Protein AF-A0A7V0T8C1-F1 (afdb_monomer_lite)

Structure (mmCIF, N/CA/C/O backbone):
data_AF-A0A7V0T8C1-F1
#
_entry.id   AF-A0A7V0T8C1-F1
#
loop_
_atom_site.group_PDB
_atom_site.id
_atom_site.type_symbol
_atom_site.label_atom_id
_atom_site.label_alt_id
_atom_site.label_comp_id
_atom_site.label_asym_id
_atom_site.label_entity_id
_atom_site.label_seq_id
_atom_site.pdbx_PDB_ins_code
_atom_site.Cartn_x
_atom_site.Cartn_y
_atom_site.Cartn_z
_atom_site.occupancy
_atom_site.B_iso_or_equiv
_atom_site.auth_seq_id
_atom_site.auth_comp_id
_atom_site.auth_asym_id
_atom_site.auth_atom_id
_atom_site.pdbx_PDB_model_num
ATOM 1 N N . MET A 1 1 ? 41.794 19.414 12.591 1.00 53.12 1 MET A N 1
ATOM 2 C CA . MET A 1 1 ? 41.088 18.966 13.814 1.00 53.12 1 MET A CA 1
ATOM 3 C C . MET A 1 1 ? 39.570 19.142 13.692 1.00 53.12 1 MET A C 1
ATOM 5 O O . MET A 1 1 ? 38.877 18.153 13.862 1.00 53.12 1 MET A O 1
ATOM 9 N N . MET A 1 2 ? 39.050 20.309 13.277 1.00 56.50 2 MET A N 1
ATOM 10 C CA . MET A 1 2 ? 37.599 20.560 13.090 1.00 56.50 2 MET A CA 1
ATOM 11 C C . MET A 1 2 ? 36.858 19.595 12.138 1.00 56.50 2 MET A C 1
ATOM 13 O O . MET A 1 2 ? 35.768 19.145 12.465 1.00 56.50 2 MET A O 1
ATOM 17 N N . VAL A 1 3 ? 37.452 19.205 11.003 1.00 56.94 3 VAL A N 1
ATOM 18 C CA . VAL A 1 3 ? 36.793 18.302 10.027 1.00 56.94 3 VAL A CA 1
ATOM 19 C C . VAL A 1 3 ? 36.560 16.888 10.587 1.00 56.94 3 VAL A C 1
ATOM 21 O O . VAL A 1 3 ? 35.551 16.263 10.284 1.00 56.94 3 VAL A O 1
ATOM 24 N N . ARG A 1 4 ? 37.448 16.390 11.463 1.00 59.28 4 ARG A N 1
ATOM 25 C CA . ARG A 1 4 ? 37.288 15.063 12.088 1.00 59.28 4 ARG A CA 1
ATOM 26 C C . ARG A 1 4 ? 36.146 15.027 13.110 1.00 59.28 4 ARG A C 1
ATOM 28 O O . ARG A 1 4 ? 35.497 13.997 13.234 1.00 59.28 4 ARG A O 1
ATOM 35 N N . TYR A 1 5 ? 35.873 16.142 13.793 1.00 62.19 5 TYR A N 1
ATOM 36 C CA . TYR A 1 5 ? 34.746 16.248 14.727 1.00 62.19 5 TYR A CA 1
ATOM 37 C C . TYR A 1 5 ? 33.395 16.278 14.001 1.00 62.19 5 TYR A C 1
ATOM 39 O O . TYR A 1 5 ? 32.472 15.597 14.432 1.00 62.19 5 TYR A O 1
ATOM 47 N N . GLY A 1 6 ? 33.295 16.986 12.869 1.00 74.62 6 GLY A N 1
ATOM 48 C CA . GLY A 1 6 ? 32.057 17.036 12.079 1.00 74.62 6 GLY A CA 1
ATOM 49 C C . GLY A 1 6 ? 31.667 15.694 11.448 1.00 74.62 6 GLY A C 1
ATOM 50 O O . GLY A 1 6 ? 30.487 15.364 11.389 1.00 74.62 6 GLY A O 1
ATOM 51 N N . ILE A 1 7 ? 32.649 14.887 11.027 1.00 78.75 7 ILE A N 1
ATOM 52 C CA . ILE A 1 7 ? 32.394 13.536 10.497 1.00 78.75 7 ILE A CA 1
ATOM 53 C C . ILE A 1 7 ? 31.935 12.585 11.612 1.00 78.75 7 ILE A C 1
ATOM 55 O O . ILE A 1 7 ? 31.021 11.797 11.397 1.00 78.75 7 ILE A O 1
ATOM 59 N N . SER A 1 8 ? 32.530 12.683 12.805 1.00 83.31 8 SER A N 1
ATOM 60 C CA . SER A 1 8 ? 32.142 11.870 13.967 1.00 83.31 8 SER A CA 1
ATOM 61 C C . SER A 1 8 ? 30.703 12.154 14.417 1.00 83.31 8 SER A C 1
ATOM 63 O O . SER A 1 8 ? 29.928 11.230 14.638 1.00 83.31 8 SER A O 1
ATOM 65 N N . ASP A 1 9 ? 30.312 13.430 14.479 1.00 88.31 9 ASP A N 1
ATOM 66 C CA . ASP A 1 9 ? 28.938 13.823 14.821 1.00 88.31 9 ASP A CA 1
ATOM 67 C C . ASP A 1 9 ? 27.914 13.315 13.794 1.00 88.31 9 ASP A C 1
ATOM 69 O O . ASP A 1 9 ? 26.876 12.761 14.158 1.00 88.31 9 ASP A O 1
ATOM 73 N N . LEU A 1 10 ? 28.231 13.425 12.499 1.00 89.56 10 LEU A N 1
ATOM 74 C CA . LEU A 1 10 ? 27.374 12.896 11.439 1.00 89.56 10 LEU A CA 1
ATOM 75 C C . LEU A 1 10 ? 27.194 11.376 11.554 1.00 89.56 10 LEU A C 1
ATOM 77 O O . LEU A 1 10 ? 26.073 10.890 11.413 1.00 89.56 10 LEU A O 1
ATOM 81 N N . LEU A 1 11 ? 28.275 10.639 11.827 1.00 88.88 11 LEU A N 1
ATOM 82 C CA . LEU A 1 11 ? 28.227 9.189 12.025 1.00 88.88 11 LEU A CA 1
ATOM 83 C C . LEU A 1 11 ? 27.346 8.819 13.224 1.00 88.88 11 LEU A C 1
ATOM 85 O O . LEU A 1 11 ? 26.450 7.996 13.069 1.00 88.88 11 LEU A O 1
ATOM 89 N N . ASN A 1 12 ? 27.499 9.504 14.360 1.00 91.75 12 ASN A N 1
ATOM 90 C CA . ASN A 1 12 ? 26.659 9.277 15.540 1.00 91.75 12 ASN A CA 1
ATOM 91 C C . ASN A 1 12 ? 25.170 9.524 15.251 1.00 91.75 12 ASN A C 1
ATOM 93 O O . ASN A 1 12 ? 24.302 8.796 15.727 1.00 91.75 12 ASN A O 1
ATOM 97 N N . ARG A 1 13 ? 24.846 10.548 14.451 1.00 93.19 13 ARG A N 1
ATOM 98 C CA . ARG A 1 13 ? 23.457 10.837 14.061 1.00 93.19 13 ARG A CA 1
ATOM 99 C C . ARG A 1 13 ? 22.881 9.768 13.136 1.00 93.19 13 ARG A C 1
ATOM 101 O O . ARG A 1 13 ? 21.701 9.454 13.254 1.00 93.19 13 ARG A O 1
ATOM 108 N N . LEU A 1 14 ? 23.688 9.218 12.229 1.00 94.75 14 LEU A N 1
ATOM 109 C CA . LEU A 1 14 ? 23.269 8.109 11.369 1.00 94.75 14 LEU A CA 1
ATOM 110 C C . LEU A 1 14 ? 23.046 6.828 12.175 1.00 94.75 14 LEU A C 1
ATOM 112 O O . LEU A 1 14 ? 22.051 6.146 11.944 1.00 94.75 14 LEU A O 1
ATOM 116 N N . GLU A 1 15 ? 23.921 6.536 13.138 1.00 95.00 15 GLU A N 1
ATOM 117 C CA . GLU A 1 15 ? 23.746 5.411 14.061 1.00 95.00 15 GLU A CA 1
ATOM 118 C C . GLU A 1 15 ? 22.468 5.570 14.885 1.00 95.00 15 GLU A C 1
ATOM 120 O O . GLU A 1 15 ? 21.659 4.651 14.923 1.00 95.00 15 GLU A O 1
ATOM 125 N N . LEU A 1 16 ? 22.200 6.767 15.415 1.00 96.12 16 LEU A N 1
ATOM 126 C CA . LEU A 1 16 ? 20.955 7.045 16.130 1.00 96.12 16 LEU A CA 1
ATOM 127 C C . LEU A 1 16 ? 19.713 6.849 15.246 1.00 96.12 16 LEU A C 1
ATOM 129 O O . LEU A 1 16 ? 18.717 6.296 15.703 1.00 96.12 16 LEU A O 1
ATOM 133 N N . ILE A 1 17 ? 19.739 7.316 13.993 1.00 96.38 17 ILE A N 1
ATOM 134 C CA . ILE A 1 17 ? 18.615 7.127 13.061 1.00 96.38 17 ILE A CA 1
ATOM 135 C C . ILE A 1 17 ? 18.394 5.641 12.790 1.00 96.38 17 ILE A C 1
ATOM 137 O O . ILE A 1 17 ? 17.250 5.195 12.831 1.00 96.38 17 ILE A O 1
ATOM 141 N N . ARG A 1 18 ? 19.467 4.886 12.532 1.00 96.88 18 ARG A N 1
ATOM 142 C CA . ARG A 1 18 ? 19.392 3.435 12.338 1.00 96.88 18 ARG A CA 1
ATOM 143 C C . ARG A 1 18 ? 18.756 2.771 13.554 1.00 96.88 18 ARG A C 1
ATOM 145 O O . ARG A 1 18 ? 17.756 2.088 13.390 1.00 96.88 18 ARG A O 1
ATOM 152 N N . ASP A 1 19 ? 19.267 3.045 14.749 1.00 97.19 19 ASP A N 1
ATOM 153 C CA . ASP A 1 19 ? 18.784 2.411 15.977 1.00 97.19 19 ASP A CA 1
ATOM 154 C C . ASP A 1 19 ? 17.292 2.713 16.211 1.00 97.19 19 ASP A C 1
ATOM 156 O O . ASP A 1 19 ? 16.524 1.831 16.585 1.00 97.19 19 ASP A O 1
ATOM 160 N N . ARG A 1 20 ? 16.833 3.934 15.898 1.00 96.44 20 ARG A N 1
ATOM 161 C CA . ARG A 1 20 ? 15.401 4.278 15.954 1.00 96.44 20 ARG A CA 1
ATOM 162 C C . ARG A 1 20 ? 14.561 3.570 14.897 1.00 96.44 20 ARG A C 1
ATOM 164 O O . ARG A 1 20 ? 13.416 3.225 15.176 1.00 96.44 20 ARG A O 1
ATOM 171 N N . LEU A 1 21 ? 15.083 3.385 13.688 1.00 96.00 21 LEU A N 1
ATOM 172 C CA . LEU A 1 21 ? 14.390 2.622 12.648 1.00 96.00 21 LEU A CA 1
ATOM 173 C C . LEU A 1 21 ? 14.287 1.142 13.027 1.00 96.00 21 LEU A C 1
ATOM 175 O O . LEU A 1 21 ? 13.231 0.549 12.811 1.00 96.00 21 LEU A O 1
ATOM 179 N N . ASP A 1 22 ? 15.328 0.585 13.643 1.00 96.50 22 ASP A N 1
ATOM 180 C CA . ASP A 1 22 ? 15.336 -0.790 14.143 1.00 96.50 22 ASP A CA 1
ATOM 181 C C . ASP A 1 22 ? 14.314 -0.957 15.280 1.00 96.50 22 ASP A C 1
ATOM 183 O O . ASP A 1 22 ? 13.471 -1.849 15.228 1.00 96.50 22 ASP A O 1
ATOM 187 N N . GLU A 1 23 ? 14.279 -0.039 16.252 1.00 95.44 23 GLU A N 1
ATOM 188 C CA . GLU A 1 23 ? 13.249 -0.021 17.305 1.00 95.44 23 GLU A CA 1
ATOM 189 C C . GLU A 1 23 ? 11.819 0.070 16.735 1.00 95.44 23 GLU A C 1
ATOM 191 O O . GLU A 1 23 ? 10.898 -0.615 17.198 1.00 95.44 23 GLU A O 1
ATOM 196 N N . LEU A 1 24 ? 11.608 0.916 15.720 1.00 91.88 24 LEU A N 1
ATOM 197 C CA . LEU A 1 24 ? 10.318 1.035 15.037 1.00 91.88 24 LEU A CA 1
ATOM 198 C C . LEU A 1 24 ? 9.936 -0.260 14.316 1.00 91.88 24 LEU A C 1
ATOM 200 O O . LEU A 1 24 ? 8.773 -0.657 14.361 1.00 91.88 24 LEU A O 1
ATOM 204 N N . PHE A 1 25 ? 10.896 -0.918 13.669 1.00 93.06 25 PHE A N 1
ATOM 205 C CA . PHE A 1 25 ? 10.675 -2.182 12.977 1.00 93.06 25 PHE A CA 1
ATOM 206 C C . PHE A 1 25 ? 10.309 -3.305 13.955 1.00 93.06 25 PHE A C 1
ATOM 208 O O . PHE A 1 25 ? 9.287 -3.966 13.770 1.00 93.06 25 PHE A O 1
ATOM 215 N N . GLU A 1 26 ? 11.075 -3.467 15.034 1.00 94.81 26 GLU A N 1
ATOM 216 C CA . GLU A 1 26 ? 10.837 -4.501 16.050 1.00 94.81 26 GLU A CA 1
ATOM 217 C C . GLU A 1 26 ? 9.494 -4.301 16.767 1.00 94.81 26 GLU A C 1
ATOM 219 O O . GLU A 1 26 ? 8.749 -5.250 17.024 1.00 94.81 26 GLU A O 1
ATOM 224 N N . SER A 1 27 ? 9.127 -3.047 17.045 1.00 92.31 27 SER A N 1
ATOM 225 C CA . SER A 1 27 ? 7.847 -2.726 17.683 1.00 92.31 27 SER A CA 1
ATOM 226 C C . SER A 1 27 ? 6.653 -2.739 16.720 1.00 92.31 27 SER A C 1
ATOM 228 O O . SER A 1 27 ? 5.504 -2.738 17.175 1.00 92.31 27 SER A O 1
ATOM 230 N N . TYR A 1 28 ? 6.882 -2.801 15.402 1.00 91.00 28 TYR A N 1
ATOM 231 C CA . TYR A 1 28 ? 5.817 -2.728 14.401 1.00 91.00 28 TYR A CA 1
ATOM 232 C C . TYR A 1 28 ? 4.784 -3.839 14.582 1.00 91.00 28 TYR A C 1
ATOM 234 O O . TYR A 1 28 ? 3.590 -3.562 14.565 1.00 91.00 28 TYR A O 1
ATOM 242 N N . GLY A 1 29 ? 5.215 -5.082 14.813 1.00 91.00 29 GLY A N 1
ATOM 243 C CA . GLY A 1 29 ? 4.292 -6.209 14.988 1.00 91.00 29 GLY A CA 1
ATOM 244 C C . GLY A 1 29 ? 3.313 -6.006 16.150 1.00 91.00 29 GLY A C 1
ATOM 245 O O . GLY A 1 29 ? 2.121 -6.275 16.007 1.00 91.00 29 GLY A O 1
ATOM 246 N N . ALA A 1 30 ? 3.797 -5.469 17.273 1.00 90.88 30 ALA A N 1
ATOM 247 C CA . ALA A 1 30 ? 2.973 -5.175 18.445 1.00 90.88 30 ALA A CA 1
ATOM 248 C C . ALA A 1 30 ? 2.065 -3.949 18.235 1.00 90.88 30 ALA A C 1
ATOM 250 O O . ALA A 1 30 ? 0.929 -3.927 18.708 1.00 90.88 30 ALA A O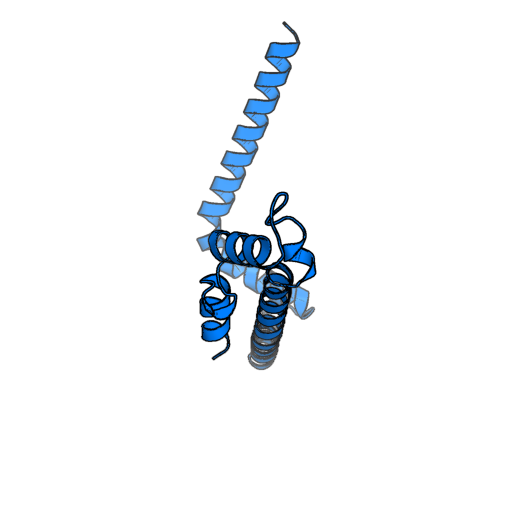 1
ATOM 251 N N . ASN A 1 31 ? 2.544 -2.944 17.496 1.00 92.62 31 ASN A N 1
ATOM 252 C CA . ASN A 1 31 ? 1.865 -1.657 17.335 1.00 92.62 31 ASN A CA 1
ATOM 253 C C . ASN A 1 31 ? 0.979 -1.566 16.083 1.00 92.62 31 ASN A C 1
ATOM 255 O O . ASN A 1 31 ? 0.153 -0.657 15.988 1.00 92.62 31 ASN A O 1
ATOM 259 N N . ALA A 1 32 ? 1.110 -2.496 15.133 1.00 94.38 32 ALA A N 1
ATOM 260 C CA . ALA A 1 32 ? 0.437 -2.443 13.836 1.00 94.38 32 ALA A CA 1
ATOM 261 C C . ALA A 1 32 ? -1.082 -2.334 13.977 1.00 94.38 32 ALA A C 1
ATOM 263 O O . ALA A 1 32 ? -1.715 -1.572 13.245 1.00 94.38 32 ALA A O 1
ATOM 264 N N . TRP A 1 33 ? -1.669 -3.056 14.935 1.00 94.19 33 TRP A N 1
ATOM 265 C CA . TRP A 1 33 ? -3.105 -2.988 15.175 1.00 94.19 33 TRP A CA 1
ATOM 266 C C . TRP A 1 33 ? -3.533 -1.611 15.683 1.00 94.19 33 TRP A C 1
ATOM 268 O O . TRP A 1 33 ? -4.431 -1.014 15.101 1.00 94.19 33 TRP A O 1
ATOM 278 N N . SER A 1 34 ? -2.849 -1.076 16.698 1.00 94.62 34 SER A N 1
ATOM 279 C CA . SER A 1 34 ? -3.141 0.257 17.243 1.00 94.62 34 SER A CA 1
ATOM 280 C C . SER A 1 34 ? -3.014 1.348 16.180 1.00 94.62 34 SER A C 1
ATOM 282 O O . SER A 1 34 ? -3.876 2.214 16.071 1.00 94.62 34 SER A O 1
ATOM 284 N N . LEU A 1 35 ? -1.965 1.281 15.358 1.00 93.94 35 LEU A N 1
ATOM 285 C CA . LEU A 1 35 ? -1.778 2.211 14.247 1.00 93.94 35 LEU A CA 1
ATOM 286 C C . LEU A 1 35 ? -2.906 2.080 13.214 1.00 93.94 35 LEU A C 1
ATOM 288 O O . LEU A 1 35 ? -3.427 3.074 12.716 1.00 93.94 35 LEU A O 1
ATOM 292 N N . THR A 1 36 ? -3.305 0.848 12.893 1.00 94.12 36 THR A N 1
ATOM 293 C CA . THR A 1 36 ? -4.366 0.585 11.914 1.00 94.12 36 THR A CA 1
ATOM 294 C C . THR A 1 36 ? -5.704 1.146 12.383 1.00 94.12 36 THR A C 1
ATOM 296 O O . THR A 1 36 ? -6.383 1.829 11.616 1.00 94.12 36 THR A O 1
ATOM 299 N N . THR A 1 37 ? -6.090 0.893 13.635 1.00 95.50 37 THR A N 1
ATOM 300 C CA . THR A 1 37 ? -7.363 1.380 14.182 1.00 95.50 37 THR A CA 1
ATOM 301 C C . THR A 1 37 ? -7.393 2.902 14.274 1.00 95.50 37 THR A C 1
ATOM 303 O O . THR A 1 37 ? -8.424 3.509 13.972 1.00 95.50 37 THR A O 1
ATOM 306 N N . GLU A 1 38 ? -6.265 3.534 14.603 1.00 96.38 38 GLU A N 1
ATOM 307 C CA . GLU A 1 38 ? -6.124 4.988 14.614 1.00 96.38 38 GLU A CA 1
ATOM 308 C C . GLU A 1 38 ? -6.284 5.587 13.208 1.00 96.38 38 GLU A C 1
ATOM 310 O O .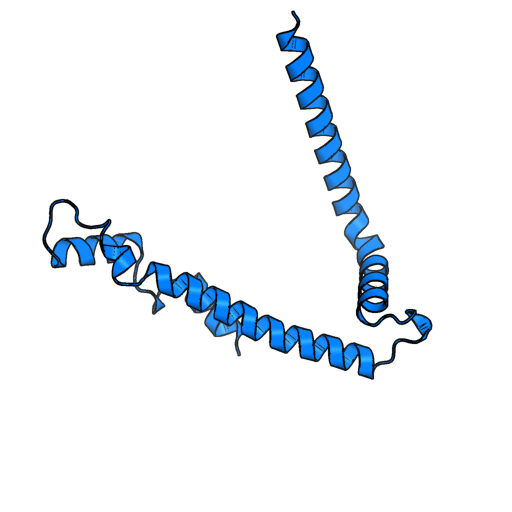 GLU A 1 38 ? -7.088 6.500 13.015 1.00 96.38 38 GLU A O 1
ATOM 315 N N . LEU A 1 39 ? -5.606 5.032 12.199 1.00 95.88 39 LEU A N 1
ATOM 316 C CA . LEU A 1 39 ? -5.709 5.500 10.812 1.00 95.88 39 LEU A CA 1
ATOM 317 C C . LEU A 1 39 ? -7.130 5.372 10.249 1.00 95.88 39 LEU A C 1
ATOM 319 O O . LEU A 1 39 ? -7.611 6.270 9.555 1.00 95.88 39 LEU A O 1
ATOM 323 N N . ILE A 1 40 ? -7.819 4.268 10.547 1.00 96.31 40 ILE A N 1
ATOM 324 C CA . 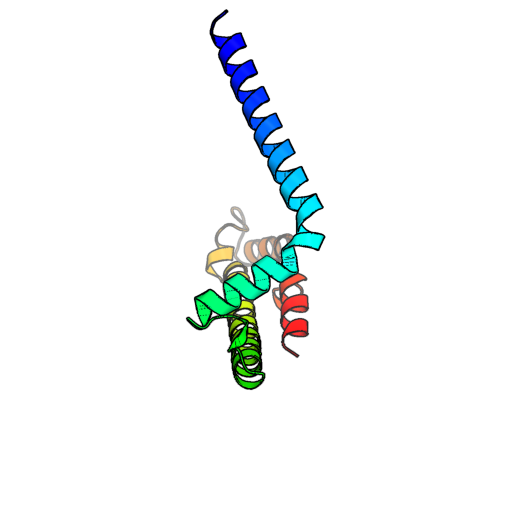ILE A 1 40 ? -9.219 4.073 10.144 1.00 96.31 40 ILE A CA 1
ATOM 325 C C . ILE A 1 40 ? -10.112 5.103 10.850 1.00 96.31 40 ILE A C 1
ATOM 327 O O . ILE A 1 40 ? -10.944 5.733 10.194 1.00 96.31 40 ILE A O 1
ATOM 331 N N . SER A 1 41 ? -9.902 5.321 12.151 1.00 97.31 41 SER A N 1
ATOM 332 C CA . SER A 1 41 ? -10.659 6.303 12.938 1.00 97.31 41 SER A CA 1
ATOM 333 C C . SER A 1 41 ? -10.505 7.719 12.376 1.00 97.31 41 SER A C 1
ATOM 335 O O . SER A 1 41 ? -11.497 8.415 12.163 1.00 97.31 41 SER A O 1
ATOM 337 N N . GLN A 1 42 ? -9.272 8.121 12.047 1.00 97.00 42 GLN A N 1
ATOM 338 C CA . GLN A 1 42 ? -8.976 9.414 11.424 1.00 97.00 42 GLN A CA 1
ATOM 339 C C . GLN A 1 42 ? -9.618 9.541 10.036 1.00 97.00 42 GLN A C 1
ATOM 341 O O . GLN A 1 42 ? -10.238 10.559 9.734 1.00 97.00 42 GLN A O 1
ATOM 346 N N . ARG A 1 43 ? -9.518 8.503 9.194 1.00 95.31 43 ARG A N 1
ATOM 347 C CA . ARG A 1 43 ? -10.083 8.514 7.834 1.00 95.31 43 ARG A CA 1
ATOM 348 C C . ARG A 1 43 ? -11.602 8.662 7.830 1.00 95.31 43 ARG A C 1
ATOM 350 O O . ARG A 1 43 ? -12.139 9.349 6.965 1.00 95.31 43 ARG A O 1
ATOM 357 N N . LEU A 1 44 ? -12.287 7.976 8.742 1.00 95.69 44 LEU A N 1
ATOM 358 C CA . LEU A 1 44 ? -13.747 8.017 8.839 1.00 95.69 44 LEU A CA 1
ATOM 359 C C . LEU A 1 44 ? -14.254 9.164 9.713 1.00 95.69 44 LEU A C 1
ATOM 361 O O . LEU A 1 44 ? -15.458 9.407 9.735 1.00 95.69 44 LEU A O 1
ATOM 365 N N . ASN A 1 45 ? -13.351 9.850 10.422 1.00 96.88 45 ASN A N 1
ATOM 366 C CA . ASN A 1 45 ? -13.676 10.816 11.464 1.00 96.88 45 ASN A CA 1
ATOM 367 C C . ASN A 1 45 ? -14.671 10.236 12.491 1.00 96.88 45 ASN A C 1
ATOM 369 O O . ASN A 1 45 ? -15.681 10.856 12.824 1.00 96.88 45 ASN A O 1
ATOM 373 N N . LYS A 1 46 ? -14.398 9.005 12.944 1.00 96.62 46 LYS A N 1
ATOM 374 C CA . LYS A 1 46 ? -15.207 8.244 13.908 1.00 96.62 46 LYS A CA 1
ATOM 375 C C . LYS A 1 46 ? -14.292 7.565 14.929 1.00 96.62 46 LYS A C 1
ATOM 377 O O . LYS A 1 46 ? -13.244 7.060 14.528 1.00 96.62 46 LYS A O 1
ATOM 382 N N . PRO A 1 47 ? -14.655 7.498 16.219 1.00 96.62 47 PRO A N 1
ATOM 383 C CA . PRO A 1 47 ? -13.890 6.713 17.180 1.00 96.62 47 PRO A CA 1
ATOM 384 C C . PRO A 1 47 ? -14.000 5.217 16.855 1.00 96.62 47 PRO A C 1
ATOM 386 O O . PRO A 1 47 ? -15.059 4.752 16.439 1.00 96.62 47 PRO A O 1
ATOM 389 N N . TRP A 1 48 ? -12.933 4.447 17.101 1.00 94.88 48 TRP A N 1
ATOM 390 C CA . TRP A 1 48 ? -12.883 3.007 16.798 1.00 94.88 48 TRP A CA 1
ATOM 391 C C . TRP A 1 48 ? -14.090 2.217 17.334 1.00 94.88 48 TRP A C 1
ATOM 393 O O . TRP A 1 48 ? -14.594 1.326 16.659 1.00 94.88 48 TRP A O 1
ATOM 403 N N . ALA A 1 49 ? -14.589 2.575 18.521 1.00 96.38 49 ALA A N 1
ATOM 404 C CA . ALA A 1 49 ? -15.737 1.926 19.157 1.00 96.38 49 ALA A CA 1
ATOM 405 C C . ALA A 1 49 ? -17.069 2.096 18.396 1.00 96.38 49 ALA A C 1
ATOM 407 O O . ALA A 1 49 ? -18.000 1.331 18.631 1.00 96.38 49 ALA A O 1
ATOM 408 N N . GLU A 1 50 ? -17.166 3.078 17.498 1.00 97.06 50 GLU A N 1
ATOM 409 C CA . GLU A 1 50 ? -18.364 3.376 16.700 1.00 97.06 50 GLU A CA 1
ATOM 410 C C . GLU A 1 50 ? -18.240 2.901 15.243 1.00 97.06 50 GLU A C 1
ATOM 412 O O . GLU A 1 50 ? -19.159 3.091 14.444 1.00 97.06 50 GLU A O 1
ATOM 417 N N . ILE A 1 51 ? -17.111 2.289 14.871 1.00 97.12 51 ILE A N 1
ATOM 418 C CA . ILE A 1 51 ? -16.883 1.801 13.509 1.00 97.12 51 ILE A CA 1
ATOM 419 C C . ILE A 1 51 ? -17.654 0.501 13.296 1.00 97.12 51 ILE A C 1
ATOM 421 O O . ILE A 1 51 ? -17.458 -0.491 13.999 1.00 97.12 51 ILE A O 1
ATOM 425 N N . SER A 1 52 ? -18.521 0.506 12.287 1.00 97.56 52 SER A N 1
ATOM 426 C CA . SER A 1 52 ? -19.346 -0.646 11.928 1.00 97.56 52 SER A CA 1
ATOM 427 C C . SER A 1 52 ? -18.660 -1.580 10.925 1.00 97.56 52 SER A C 1
ATOM 429 O O . SER A 1 52 ? -17.679 -1.230 10.263 1.00 97.56 52 SER A O 1
ATOM 431 N N . ALA A 1 53 ? -19.218 -2.781 10.756 1.00 97.12 53 ALA A N 1
ATOM 432 C CA . ALA A 1 53 ? -18.786 -3.699 9.704 1.00 97.12 53 ALA A CA 1
ATOM 433 C C . ALA A 1 53 ? -18.980 -3.105 8.295 1.00 97.12 53 ALA A C 1
ATOM 435 O O . ALA A 1 53 ? -18.143 -3.330 7.421 1.00 97.12 53 ALA A O 1
ATOM 436 N N . ASP A 1 54 ? -20.032 -2.309 8.088 1.00 97.62 54 ASP A N 1
ATOM 437 C CA . ASP A 1 54 ? -20.302 -1.645 6.809 1.00 97.62 54 ASP A CA 1
ATOM 438 C C . ASP A 1 54 ? -19.259 -0.564 6.501 1.00 97.62 54 ASP A C 1
ATOM 440 O O . ASP A 1 54 ? -18.788 -0.464 5.365 1.00 97.62 54 ASP A O 1
ATOM 444 N N . ASP A 1 55 ? -18.828 0.193 7.517 1.00 96.94 55 ASP A N 1
ATOM 445 C CA . ASP A 1 55 ? -17.736 1.166 7.391 1.00 96.94 55 ASP A CA 1
ATOM 446 C C . ASP A 1 55 ? -16.429 0.480 6.942 1.00 96.94 55 ASP A C 1
ATOM 448 O O . ASP A 1 55 ? -15.752 0.940 6.015 1.00 96.94 55 ASP A O 1
ATOM 452 N N . LEU A 1 56 ? -16.090 -0.663 7.550 1.00 96.25 56 LEU A N 1
ATOM 453 C CA . LEU A 1 56 ? -14.928 -1.465 7.149 1.00 96.25 56 LEU A CA 1
ATOM 454 C C . LEU A 1 56 ? -15.095 -2.045 5.738 1.00 96.25 56 LEU A C 1
ATOM 456 O O . LEU A 1 56 ? -14.147 -2.035 4.947 1.00 96.25 56 LEU A O 1
ATOM 460 N N . GLY A 1 57 ? -16.299 -2.507 5.393 1.00 97.06 57 GLY A N 1
ATOM 461 C CA . GLY A 1 57 ? -16.636 -2.989 4.055 1.00 97.06 57 GLY A CA 1
ATOM 462 C C . GLY A 1 57 ? -16.429 -1.920 2.979 1.00 97.06 57 GLY A C 1
ATOM 463 O O . GLY A 1 57 ? -15.852 -2.205 1.925 1.00 97.06 57 GLY A O 1
ATOM 464 N N . ALA A 1 58 ? -16.819 -0.675 3.261 1.00 95.94 58 ALA A N 1
ATOM 465 C CA . ALA A 1 58 ? -16.592 0.459 2.371 1.00 95.94 58 ALA A CA 1
ATOM 466 C C . ALA A 1 58 ? -15.093 0.741 2.171 1.00 95.94 58 ALA A C 1
ATOM 468 O O . ALA A 1 58 ? -14.642 0.872 1.031 1.00 95.94 58 ALA A O 1
ATOM 469 N N . ILE A 1 59 ? -14.296 0.741 3.247 1.00 95.69 59 ILE A N 1
ATOM 470 C CA . ILE A 1 59 ? -12.836 0.921 3.163 1.00 95.69 59 ILE A CA 1
ATOM 471 C C . ILE A 1 59 ? -12.185 -0.177 2.320 1.00 95.69 59 ILE A C 1
ATOM 473 O O . ILE A 1 59 ? -11.334 0.118 1.477 1.00 95.69 59 ILE A O 1
ATOM 477 N N . LEU A 1 60 ? -12.575 -1.438 2.524 1.00 95.56 60 LEU A N 1
ATOM 478 C CA . LEU A 1 60 ? -12.040 -2.564 1.759 1.00 95.56 60 LEU A CA 1
ATOM 479 C C . LEU A 1 60 ? -12.379 -2.442 0.272 1.00 95.56 60 LEU A C 1
ATOM 481 O O . LEU A 1 60 ? -11.508 -2.653 -0.575 1.00 95.56 60 LEU A O 1
ATOM 485 N N . LYS A 1 61 ? -13.613 -2.052 -0.057 1.00 95.81 61 LYS A N 1
ATOM 486 C CA . LYS A 1 61 ? -14.041 -1.826 -1.442 1.00 95.81 61 LYS A CA 1
ATOM 487 C C . LYS A 1 61 ? -13.264 -0.681 -2.097 1.00 95.81 61 LYS A C 1
ATOM 489 O O . LYS A 1 61 ? -12.788 -0.824 -3.226 1.00 95.81 61 LYS A O 1
ATOM 494 N N . ASP A 1 62 ? -13.077 0.423 -1.378 1.00 95.25 62 ASP A N 1
ATOM 495 C CA . ASP A 1 62 ? -12.260 1.549 -1.830 1.00 95.25 62 ASP A CA 1
ATOM 496 C C . ASP A 1 62 ? -10.806 1.134 -2.065 1.00 95.25 62 ASP A C 1
ATOM 498 O O . ASP A 1 62 ? -10.210 1.499 -3.081 1.00 95.25 62 ASP A O 1
ATOM 502 N N . TRP A 1 63 ? -10.224 0.358 -1.149 1.00 94.81 63 TRP A N 1
ATOM 503 C CA . TRP A 1 63 ? -8.866 -0.162 -1.295 1.00 94.81 63 TRP A CA 1
ATOM 504 C C . TRP A 1 63 ? -8.735 -1.050 -2.535 1.00 94.81 63 TRP A C 1
ATOM 506 O O . TRP A 1 63 ? -7.814 -0.846 -3.326 1.00 94.81 63 TRP A O 1
ATOM 516 N N . GLN A 1 64 ? -9.671 -1.979 -2.758 1.00 93.44 64 GLN A N 1
ATOM 517 C CA . GLN A 1 64 ? -9.670 -2.843 -3.945 1.00 93.44 64 GLN A CA 1
ATOM 518 C C . GLN A 1 64 ? -9.727 -2.020 -5.241 1.00 93.44 64 GLN A C 1
ATOM 520 O O . GLN A 1 64 ? -8.919 -2.233 -6.148 1.00 93.44 64 GLN A O 1
ATOM 525 N N . SER A 1 65 ? -10.630 -1.037 -5.305 1.00 94.12 65 SER A N 1
ATOM 526 C CA . SER A 1 65 ? -10.776 -0.145 -6.461 1.00 94.12 65 SER A CA 1
ATOM 527 C C . SER A 1 65 ? -9.509 0.674 -6.722 1.00 94.12 65 SER A C 1
ATOM 529 O O . SER A 1 65 ? -8.995 0.715 -7.843 1.00 94.12 65 SER A O 1
ATOM 531 N N . ASN A 1 66 ? -8.948 1.290 -5.679 1.00 94.69 66 ASN A N 1
ATOM 532 C CA . ASN A 1 66 ? -7.744 2.108 -5.806 1.00 94.69 66 ASN A CA 1
ATOM 533 C C . ASN A 1 66 ? -6.503 1.273 -6.128 1.00 94.69 66 ASN A C 1
ATOM 535 O O . ASN A 1 66 ? -5.651 1.725 -6.890 1.00 94.69 66 ASN A O 1
ATOM 539 N N . ARG A 1 67 ? -6.419 0.034 -5.637 1.00 93.12 67 ARG A N 1
ATOM 540 C CA . ARG A 1 67 ? -5.352 -0.902 -6.002 1.00 93.12 67 ARG A CA 1
ATOM 541 C C . ARG A 1 67 ? -5.378 -1.231 -7.494 1.00 93.12 67 ARG A C 1
ATOM 543 O O . ARG A 1 67 ? -4.326 -1.228 -8.128 1.00 93.12 67 ARG A O 1
ATOM 550 N N . ALA A 1 68 ? -6.556 -1.473 -8.073 1.00 89.69 68 ALA A N 1
ATOM 551 C CA . ALA A 1 68 ? -6.683 -1.693 -9.514 1.00 89.69 68 ALA A CA 1
ATOM 552 C C . ALA A 1 68 ? -6.254 -0.452 -10.319 1.00 89.69 68 ALA A C 1
ATOM 554 O O . ALA A 1 68 ? -5.479 -0.570 -11.269 1.00 89.69 68 ALA A O 1
ATOM 555 N N . LYS A 1 69 ? -6.684 0.747 -9.899 1.00 92.56 69 LYS A N 1
ATOM 556 C CA . LYS A 1 69 ? -6.262 2.016 -10.519 1.00 92.56 69 LYS A CA 1
ATOM 557 C C . LYS A 1 69 ? -4.748 2.212 -10.452 1.00 92.56 69 LYS A C 1
ATOM 559 O O . LYS A 1 69 ? -4.139 2.525 -11.470 1.00 92.56 69 LYS A O 1
ATOM 564 N N . LEU A 1 70 ? -4.139 1.978 -9.289 1.00 92.81 70 LEU A N 1
ATOM 565 C CA . LEU A 1 70 ? -2.693 2.079 -9.104 1.00 92.81 70 LEU A CA 1
ATOM 566 C C . LEU A 1 70 ? -1.943 1.096 -10.009 1.00 92.81 70 LEU A C 1
ATOM 568 O O . LEU A 1 70 ? -1.005 1.497 -10.691 1.00 92.81 70 LEU A O 1
ATOM 572 N N . ASN A 1 71 ? -2.383 -0.164 -10.080 1.00 89.19 71 ASN A N 1
ATOM 573 C CA . ASN A 1 71 ? -1.783 -1.149 -10.984 1.00 89.19 71 ASN A CA 1
ATOM 574 C C . ASN A 1 71 ? -1.841 -0.683 -12.447 1.00 89.19 71 ASN A C 1
ATOM 576 O O . ASN A 1 71 ? -0.865 -0.840 -13.175 1.00 89.19 71 ASN A O 1
ATOM 580 N N . ASN A 1 72 ? -2.960 -0.091 -12.874 1.00 89.56 72 ASN A N 1
ATOM 581 C CA . ASN A 1 72 ? -3.093 0.461 -14.224 1.00 89.56 72 ASN A CA 1
ATOM 582 C C . ASN A 1 72 ? -2.161 1.654 -14.456 1.00 89.56 72 ASN A C 1
ATOM 584 O O . ASN A 1 72 ? -1.579 1.765 -15.530 1.00 89.56 72 ASN A O 1
ATOM 588 N N . MET A 1 73 ? -1.986 2.528 -13.462 1.00 90.75 73 MET A N 1
ATOM 589 C CA . MET A 1 73 ? -1.031 3.635 -13.553 1.00 90.75 73 MET A CA 1
ATOM 590 C C . MET A 1 73 ? 0.408 3.132 -13.684 1.00 90.75 73 MET A C 1
ATOM 592 O O . MET A 1 73 ? 1.140 3.650 -14.518 1.00 90.75 73 MET A O 1
ATOM 596 N N . ILE A 1 74 ? 0.793 2.103 -12.920 1.00 87.94 74 ILE A N 1
ATOM 597 C CA . ILE A 1 74 ? 2.126 1.491 -13.015 1.00 87.94 74 ILE A CA 1
ATOM 598 C C . ILE A 1 74 ? 2.337 0.858 -14.393 1.00 87.94 74 ILE A C 1
ATOM 600 O O . ILE A 1 74 ? 3.390 1.048 -14.993 1.00 87.94 74 ILE A O 1
ATOM 604 N N . LEU A 1 75 ? 1.342 0.134 -14.918 1.00 86.50 75 LEU A N 1
ATOM 605 C CA . LEU A 1 75 ? 1.419 -0.432 -16.267 1.00 86.50 75 LEU A CA 1
ATOM 606 C C . LEU A 1 75 ? 1.574 0.658 -17.327 1.00 86.50 75 LEU A C 1
ATOM 608 O O . LEU A 1 75 ? 2.459 0.552 -18.165 1.00 86.50 75 LEU A O 1
ATOM 612 N N . LYS A 1 76 ? 0.766 1.719 -17.252 1.00 87.19 76 LYS A N 1
ATOM 613 C CA . LYS A 1 76 ? 0.835 2.842 -18.190 1.00 87.19 76 LYS A CA 1
ATOM 614 C C . LYS A 1 76 ? 2.177 3.573 -18.129 1.00 87.19 76 LYS A C 1
ATOM 616 O O . LYS A 1 76 ? 2.633 4.107 -19.132 1.00 87.19 76 LYS A O 1
ATOM 621 N N . ASP A 1 77 ? 2.796 3.647 -16.956 1.00 86.31 77 ASP A N 1
ATOM 622 C CA . ASP A 1 77 ? 4.123 4.243 -16.827 1.00 86.31 77 ASP A CA 1
ATOM 623 C C . ASP A 1 77 ? 5.209 3.334 -17.408 1.00 86.31 77 ASP A C 1
ATOM 625 O O . ASP A 1 77 ? 6.044 3.803 -18.175 1.00 86.31 77 ASP A O 1
ATOM 629 N N . ALA A 1 78 ? 5.119 2.025 -17.153 1.00 84.19 78 ALA A N 1
ATOM 630 C CA . ALA A 1 78 ? 5.992 1.040 -17.779 1.00 84.19 78 ALA A CA 1
ATOM 631 C C . ALA A 1 78 ? 5.856 1.042 -19.311 1.00 84.19 78 ALA A C 1
ATOM 633 O O . ALA A 1 78 ? 6.865 0.912 -19.989 1.00 84.19 78 ALA A O 1
ATOM 634 N N . GLU A 1 79 ? 4.652 1.233 -19.867 1.00 83.62 79 GLU A N 1
ATOM 635 C CA . GLU A 1 79 ? 4.419 1.343 -21.320 1.00 83.62 79 GLU A CA 1
ATOM 636 C C . GLU A 1 79 ? 5.245 2.461 -21.965 1.00 83.62 79 GLU A C 1
ATOM 638 O O . GLU A 1 79 ? 5.809 2.250 -23.036 1.00 83.62 79 GLU A O 1
ATOM 643 N N . LYS A 1 80 ? 5.416 3.607 -21.292 1.00 83.19 80 LYS A N 1
ATOM 644 C CA . LYS A 1 80 ? 6.219 4.722 -21.826 1.00 83.19 80 LYS A CA 1
ATOM 645 C C . LYS A 1 80 ? 7.675 4.339 -22.067 1.00 83.19 80 LYS A C 1
ATOM 647 O O . LYS A 1 80 ? 8.305 4.871 -22.980 1.00 83.19 80 LYS A O 1
ATOM 652 N N . GLU A 1 81 ? 8.227 3.411 -21.284 1.00 78.81 81 GLU A N 1
ATOM 653 C CA . GLU A 1 81 ? 9.594 2.926 -21.508 1.00 78.81 81 GLU A CA 1
ATOM 654 C C . GLU A 1 81 ? 9.745 2.186 -22.848 1.00 78.81 81 GLU A C 1
ATOM 656 O O . GLU A 1 81 ? 10.868 2.001 -23.314 1.00 78.81 81 GLU A O 1
ATOM 661 N N . PHE A 1 82 ? 8.630 1.806 -23.483 1.00 79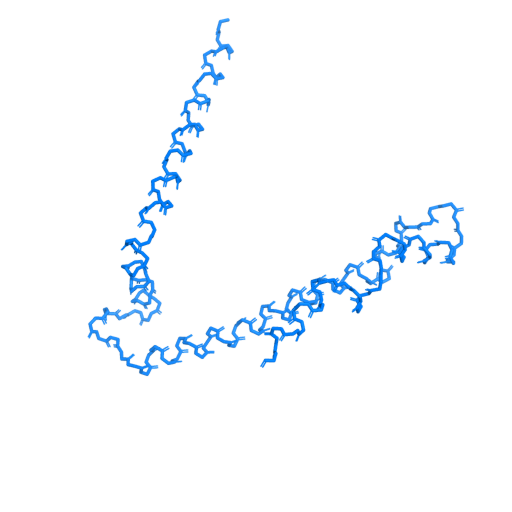.31 82 PHE A N 1
ATOM 662 C CA . PHE A 1 82 ? 8.562 1.099 -24.763 1.00 79.31 82 PHE A CA 1
ATOM 663 C C . PHE A 1 82 ? 8.005 1.950 -25.914 1.00 79.31 82 PHE A C 1
ATOM 665 O O . PHE A 1 82 ? 7.959 1.473 -27.052 1.00 79.31 82 PHE A O 1
ATOM 672 N N . ASP A 1 83 ? 7.639 3.207 -25.647 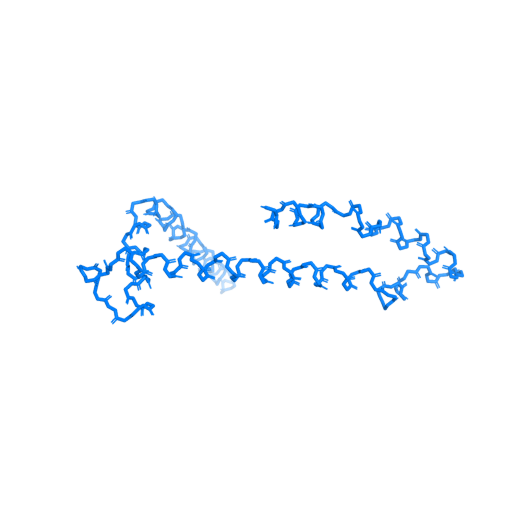1.00 80.62 83 ASP A N 1
ATOM 673 C CA . ASP A 1 83 ? 7.185 4.149 -26.670 1.00 80.62 83 ASP A CA 1
ATOM 674 C C . ASP A 1 83 ? 8.306 4.512 -27.654 1.00 80.62 83 ASP A C 1
ATOM 676 O O . ASP A 1 83 ? 9.497 4.449 -27.343 1.00 80.62 83 ASP A O 1
ATOM 680 N N . GLN A 1 84 ? 7.921 4.972 -28.850 1.00 70.12 84 GLN A N 1
ATOM 681 C CA . GLN A 1 84 ? 8.865 5.377 -29.902 1.00 70.12 84 GLN A CA 1
ATOM 682 C C . GLN A 1 84 ? 9.883 6.420 -29.423 1.00 70.12 84 GLN A C 1
ATOM 684 O O . GLN A 1 84 ? 11.052 6.346 -29.792 1.00 70.12 84 GLN A O 1
ATOM 689 N N . ASN A 1 85 ? 9.475 7.337 -28.541 1.00 77.38 85 ASN A N 1
ATOM 690 C CA . ASN A 1 85 ? 10.376 8.339 -27.970 1.00 77.38 85 ASN A CA 1
ATOM 691 C C . ASN A 1 85 ? 11.526 7.719 -27.164 1.00 77.38 85 ASN A C 1
ATOM 693 O O . ASN A 1 85 ? 12.627 8.265 -27.143 1.00 77.38 85 ASN A O 1
ATOM 697 N N . SER A 1 86 ? 11.294 6.562 -26.544 1.00 76.38 86 SER A N 1
ATOM 698 C CA . SER A 1 86 ? 12.307 5.833 -25.780 1.00 76.38 86 SER A CA 1
ATOM 699 C C . SER A 1 86 ? 13.344 5.160 -26.682 1.00 76.38 86 SER A C 1
ATOM 701 O O . SER A 1 86 ? 14.406 4.784 -26.198 1.00 76.38 86 SER A O 1
ATOM 703 N N . ARG A 1 87 ? 13.091 5.054 -27.996 1.00 80.94 87 ARG A N 1
ATOM 704 C CA . ARG A 1 87 ? 14.009 4.444 -28.972 1.00 80.94 87 ARG A CA 1
ATOM 705 C C . ARG A 1 87 ? 15.058 5.408 -29.518 1.00 80.94 87 ARG A C 1
ATOM 707 O O . ARG A 1 87 ? 16.084 4.952 -30.003 1.00 80.94 87 ARG A O 1
ATOM 714 N N . PHE A 1 88 ? 14.849 6.723 -29.421 1.00 78.44 88 PHE A N 1
ATOM 715 C CA . PHE A 1 88 ? 15.766 7.716 -30.003 1.00 78.44 88 PHE A CA 1
ATOM 716 C C . PHE A 1 88 ? 17.171 7.728 -29.379 1.00 78.44 88 PHE A C 1
ATOM 718 O O . PHE A 1 88 ? 18.092 8.268 -29.980 1.00 78.44 88 PHE A O 1
ATOM 725 N N . GLY A 1 89 ? 17.352 7.133 -28.195 1.00 81.00 89 GLY A N 1
ATOM 726 C CA . GLY A 1 89 ? 18.664 6.972 -27.557 1.00 81.00 89 GLY A CA 1
ATOM 727 C C . GLY A 1 89 ? 19.438 5.709 -27.958 1.00 81.00 89 GLY A C 1
ATOM 728 O O . GLY A 1 89 ? 20.496 5.467 -27.386 1.00 81.00 89 GLY A O 1
ATOM 729 N N . PHE A 1 90 ? 18.915 4.889 -28.876 1.00 83.56 90 PHE A N 1
ATOM 730 C CA . PHE A 1 90 ? 19.487 3.596 -29.276 1.00 83.56 90 PHE A CA 1
ATOM 731 C C . PHE A 1 90 ? 20.006 3.644 -30.719 1.00 83.56 90 PHE A C 1
ATOM 733 O O . PHE A 1 90 ? 19.524 4.447 -31.516 1.00 83.56 90 PHE A O 1
ATOM 740 N N . GLY A 1 91 ? 20.985 2.799 -31.064 1.00 82.50 91 GLY A N 1
ATOM 741 C CA . GLY A 1 91 ? 21.531 2.726 -32.423 1.00 82.50 91 GLY A CA 1
ATOM 742 C C . GLY A 1 91 ? 22.180 4.023 -32.914 1.00 82.50 91 GLY A C 1
ATOM 743 O O . GLY A 1 91 ? 22.001 4.377 -34.074 1.00 82.50 91 GLY A O 1
ATOM 744 N N . ILE A 1 92 ? 22.912 4.736 -32.045 1.00 79.25 92 ILE A N 1
ATOM 745 C CA . ILE A 1 92 ? 23.493 6.070 -32.318 1.00 79.25 92 ILE A CA 1
ATOM 746 C C . ILE A 1 92 ? 24.330 6.139 -33.611 1.00 79.25 92 ILE A C 1
ATOM 748 O O . ILE A 1 92 ? 24.378 7.190 -34.245 1.00 79.25 92 ILE A O 1
ATOM 752 N N . ASP A 1 93 ? 24.917 5.012 -34.025 1.00 79.75 93 ASP A N 1
ATOM 753 C CA . ASP A 1 93 ? 25.767 4.887 -35.216 1.00 79.75 93 ASP A CA 1
ATOM 754 C C . ASP A 1 93 ? 25.132 4.034 -36.341 1.00 79.75 93 ASP A C 1
ATOM 756 O O . ASP A 1 93 ? 25.814 3.657 -37.296 1.00 79.75 93 ASP A O 1
ATOM 760 N N . GLY A 1 94 ? 23.845 3.685 -36.232 1.00 81.69 94 GLY A N 1
ATOM 761 C CA . GLY A 1 94 ? 23.153 2.752 -37.130 1.00 81.69 94 GLY A CA 1
ATOM 762 C C . GLY A 1 94 ? 21.884 3.312 -37.779 1.00 81.69 94 GLY A C 1
ATOM 763 O O . GLY A 1 94 ? 21.498 4.459 -37.568 1.00 81.69 94 GLY A O 1
ATOM 764 N N . ASP A 1 95 ? 21.230 2.492 -38.605 1.00 86.50 95 ASP A N 1
ATOM 765 C CA . ASP A 1 95 ? 19.919 2.806 -39.180 1.00 86.50 95 ASP A CA 1
ATOM 766 C C . ASP A 1 95 ? 18.768 2.417 -38.229 1.00 86.50 95 ASP A C 1
ATOM 768 O O . ASP A 1 95 ? 18.980 1.973 -37.096 1.00 86.50 95 ASP A O 1
ATOM 772 N N . GLU A 1 96 ? 17.518 2.581 -38.672 1.00 84.00 96 GLU A N 1
ATOM 773 C CA . GLU A 1 96 ? 16.353 2.245 -37.844 1.00 84.00 96 GLU A CA 1
ATOM 774 C C . GLU A 1 96 ? 16.312 0.772 -37.414 1.00 84.00 96 GLU A C 1
ATOM 776 O O . GLU A 1 96 ? 15.809 0.479 -36.329 1.00 84.00 96 GLU A O 1
ATOM 781 N N . ALA A 1 97 ? 16.861 -0.143 -38.219 1.00 86.19 97 ALA A N 1
ATOM 782 C CA . ALA A 1 97 ? 16.909 -1.559 -37.876 1.00 86.19 97 ALA A CA 1
ATOM 783 C C . ALA A 1 97 ? 17.926 -1.819 -36.757 1.00 86.19 97 ALA A C 1
ATOM 785 O O . ALA A 1 97 ? 17.628 -2.566 -35.826 1.00 86.19 97 ALA A O 1
ATOM 786 N N . VAL A 1 98 ? 19.091 -1.163 -36.799 1.00 86.50 98 VAL A N 1
ATOM 787 C CA . VAL A 1 98 ? 20.092 -1.231 -35.719 1.00 86.50 98 VAL A CA 1
ATOM 788 C C . VAL A 1 98 ? 19.547 -0.619 -34.427 1.00 86.50 98 VAL A C 1
ATOM 790 O O . VAL A 1 98 ? 19.661 -1.235 -33.370 1.00 86.50 98 VAL A O 1
ATOM 793 N N . ARG A 1 99 ? 18.872 0.538 -34.502 1.00 88.50 99 ARG A N 1
ATOM 794 C CA . ARG A 1 99 ? 18.182 1.155 -33.353 1.00 88.50 99 ARG A CA 1
ATOM 795 C C . ARG A 1 99 ? 17.186 0.199 -32.706 1.00 88.50 99 ARG A C 1
ATOM 797 O O . ARG A 1 99 ? 17.161 0.074 -31.483 1.00 88.50 99 ARG A O 1
ATOM 804 N N . ASP A 1 100 ? 16.339 -0.435 -33.511 1.00 85.44 100 ASP A N 1
ATOM 805 C CA . ASP A 1 100 ? 15.277 -1.302 -33.007 1.00 85.44 100 ASP A CA 1
ATOM 806 C C . ASP A 1 100 ? 15.836 -2.604 -32.409 1.00 85.44 100 ASP A C 1
ATOM 808 O O . ASP A 1 100 ? 15.347 -3.045 -31.367 1.00 85.44 100 ASP A O 1
ATOM 812 N N . LEU A 1 101 ? 16.897 -3.166 -33.000 1.00 85.62 101 LEU A N 1
ATOM 813 C CA . LEU A 1 101 ? 17.620 -4.319 -32.455 1.00 85.62 101 LEU A CA 1
ATOM 814 C C . LEU A 1 101 ? 18.319 -3.991 -31.129 1.00 85.62 101 LEU A C 1
ATOM 816 O O . LEU A 1 101 ? 18.194 -4.758 -30.175 1.00 85.62 101 LEU A O 1
ATOM 820 N N . ASP A 1 102 ? 19.005 -2.849 -31.039 1.00 86.38 102 ASP A N 1
ATOM 821 C CA . ASP A 1 102 ? 19.653 -2.391 -29.802 1.00 86.38 102 ASP A CA 1
ATOM 822 C C . ASP A 1 102 ? 18.624 -2.136 -28.696 1.00 86.38 102 ASP A C 1
ATOM 824 O O . ASP A 1 102 ? 18.818 -2.513 -27.534 1.00 86.38 102 ASP A O 1
ATOM 828 N N . PHE A 1 103 ? 17.498 -1.519 -29.060 1.00 86.94 103 PHE A N 1
ATOM 829 C CA . PHE A 1 103 ? 16.388 -1.290 -28.149 1.00 86.94 103 PHE A CA 1
ATOM 830 C C . PHE A 1 103 ? 15.834 -2.613 -27.611 1.00 86.94 103 PHE A C 1
ATOM 832 O O . PHE A 1 103 ? 15.693 -2.774 -26.397 1.00 86.94 103 PHE A O 1
ATOM 839 N N . GLU A 1 104 ? 15.553 -3.581 -28.486 1.00 85.25 104 GLU A N 1
ATOM 840 C CA . GLU A 1 104 ? 15.027 -4.887 -28.086 1.00 85.25 104 GLU A CA 1
ATOM 841 C C . GLU A 1 104 ? 16.048 -5.707 -27.282 1.00 85.25 104 GLU A C 1
ATOM 843 O O . GLU A 1 104 ? 15.669 -6.358 -26.310 1.00 85.25 104 GLU A O 1
ATOM 848 N N . ALA A 1 105 ? 17.342 -5.629 -27.597 1.00 84.00 105 ALA A N 1
ATOM 849 C CA . ALA A 1 105 ? 18.387 -6.323 -26.846 1.00 84.00 105 ALA A CA 1
ATOM 850 C C . ALA A 1 105 ? 18.503 -5.832 -25.389 1.00 84.00 105 ALA A C 1
ATOM 852 O O . ALA A 1 105 ? 18.785 -6.627 -24.491 1.00 84.00 105 ALA A O 1
ATOM 853 N N . ILE A 1 106 ? 18.271 -4.538 -25.140 1.00 82.12 106 ILE A N 1
ATOM 854 C CA . ILE A 1 106 ? 18.406 -3.926 -23.808 1.00 82.12 106 ILE A CA 1
ATOM 855 C C . ILE A 1 106 ? 17.081 -3.928 -23.037 1.00 82.12 106 ILE A C 1
ATOM 857 O O . ILE A 1 106 ? 17.055 -4.228 -21.842 1.00 82.12 106 ILE A O 1
ATOM 861 N N . ARG A 1 107 ? 15.974 -3.559 -23.690 1.00 81.56 107 ARG A N 1
ATOM 862 C CA . ARG A 1 107 ? 14.656 -3.399 -23.050 1.00 81.56 107 ARG A CA 1
ATOM 863 C C . ARG A 1 107 ? 13.767 -4.632 -23.193 1.00 81.56 107 ARG A C 1
ATOM 865 O O . ARG A 1 107 ? 12.894 -4.847 -22.349 1.00 81.56 107 ARG A O 1
ATOM 872 N N . GLY A 1 108 ? 13.994 -5.452 -24.217 1.00 80.88 108 GLY A N 1
ATOM 873 C CA . GLY A 1 108 ? 13.123 -6.564 -24.587 1.00 80.88 108 GLY A CA 1
ATOM 874 C C . GLY A 1 108 ? 11.778 -6.107 -25.157 1.00 80.88 108 GLY A C 1
ATOM 875 O O . GLY A 1 108 ? 11.527 -4.925 -25.385 1.00 80.88 108 GLY A O 1
ATOM 876 N N . ALA A 1 109 ? 10.871 -7.064 -25.351 1.00 78.81 109 ALA A N 1
ATOM 877 C CA . ALA A 1 109 ? 9.485 -6.777 -25.707 1.00 78.81 109 ALA A CA 1
ATOM 878 C C . ALA A 1 109 ? 8.648 -6.461 -24.457 1.00 78.81 109 ALA A C 1
ATOM 880 O O . ALA A 1 109 ? 8.751 -7.157 -23.441 1.00 78.81 109 ALA A O 1
ATOM 881 N N . PHE A 1 110 ? 7.752 -5.476 -24.559 1.00 75.69 110 PHE A N 1
ATOM 882 C CA . PHE A 1 110 ? 6.859 -5.064 -23.470 1.00 75.69 110 PHE A CA 1
ATOM 883 C C . PHE A 1 110 ? 6.096 -6.246 -22.850 1.00 75.69 110 PHE A C 1
ATOM 885 O O . PHE A 1 110 ? 6.107 -6.444 -21.635 1.00 75.69 110 PHE A O 1
ATOM 892 N N . ASP A 1 111 ? 5.512 -7.104 -23.689 1.00 73.25 111 ASP A N 1
ATOM 893 C CA . ASP A 1 111 ? 4.761 -8.279 -23.237 1.00 73.25 111 ASP A CA 1
ATOM 894 C C . ASP A 1 111 ? 5.632 -9.336 -22.551 1.00 73.25 111 ASP A C 1
ATOM 896 O O . ASP A 1 111 ? 5.107 -10.191 -21.834 1.00 73.25 111 ASP A O 1
ATOM 900 N N . ASN A 1 112 ? 6.954 -9.276 -22.736 1.00 75.94 112 ASN A N 1
ATOM 901 C CA . ASN A 1 112 ? 7.915 -10.158 -22.091 1.00 75.94 112 ASN A CA 1
ATOM 902 C C . ASN A 1 112 ? 8.490 -9.615 -20.783 1.00 75.94 112 ASN A C 1
ATOM 904 O O . ASN A 1 112 ? 9.061 -10.401 -20.022 1.00 75.94 112 ASN A O 1
ATOM 908 N N . ASN A 1 113 ? 8.254 -8.341 -20.469 1.00 80.44 113 ASN A N 1
ATOM 909 C CA . ASN A 1 113 ? 8.714 -7.715 -19.240 1.00 80.44 113 ASN A CA 1
ATOM 910 C C . ASN A 1 113 ? 8.090 -8.385 -17.993 1.00 80.44 113 ASN A C 1
ATOM 912 O O . ASN A 1 113 ? 6.877 -8.603 -17.890 1.00 80.44 113 ASN A O 1
ATOM 916 N N . SER A 1 114 ? 8.939 -8.735 -17.023 1.00 76.75 114 SER A N 1
ATOM 917 C CA . SER A 1 114 ? 8.556 -9.477 -15.814 1.00 76.75 114 SER A CA 1
ATOM 918 C C . SER A 1 114 ? 7.597 -8.695 -14.907 1.00 76.75 114 SER A C 1
ATOM 920 O O . SER A 1 114 ? 6.691 -9.291 -14.307 1.00 76.75 114 SER A O 1
ATOM 922 N N . LEU A 1 115 ? 7.739 -7.368 -14.850 1.00 75.44 115 LEU A N 1
ATOM 923 C CA . LEU A 1 115 ? 6.863 -6.471 -14.102 1.00 75.44 115 LEU A CA 1
ATOM 924 C C . LEU A 1 115 ? 5.487 -6.387 -14.769 1.00 75.44 115 LEU A C 1
ATOM 926 O O . LEU A 1 115 ? 4.478 -6.600 -14.097 1.00 75.44 115 LEU A O 1
ATOM 930 N N . VAL A 1 116 ? 5.438 -6.217 -16.094 1.00 78.25 116 VAL A N 1
ATOM 931 C CA . VAL A 1 116 ? 4.187 -6.198 -16.879 1.00 78.25 116 VAL A CA 1
ATOM 932 C C . VAL A 1 116 ? 3.410 -7.508 -16.712 1.00 78.25 116 VAL A C 1
ATOM 934 O O . VAL A 1 116 ? 2.222 -7.495 -16.373 1.00 78.25 116 VAL A O 1
ATOM 937 N N . LYS A 1 117 ? 4.085 -8.660 -16.845 1.00 81.88 117 LYS A N 1
ATOM 938 C CA . LYS A 1 117 ? 3.476 -9.985 -16.622 1.00 81.88 117 LYS A CA 1
ATOM 939 C C . LYS A 1 117 ? 2.922 -10.136 -15.205 1.00 81.88 117 LYS A C 1
ATOM 941 O O . LYS A 1 117 ? 1.823 -10.661 -15.025 1.00 81.88 117 LYS A O 1
ATOM 946 N N . THR A 1 118 ? 3.667 -9.689 -14.196 1.00 78.94 118 THR A N 1
ATOM 947 C CA . THR A 1 118 ? 3.258 -9.799 -12.788 1.00 78.94 118 THR A CA 1
ATOM 948 C C . THR A 1 118 ? 2.054 -8.912 -12.480 1.00 78.94 118 THR A C 1
ATOM 950 O O . THR A 1 118 ? 1.117 -9.364 -11.820 1.00 78.94 118 THR A O 1
ATOM 953 N N . MET A 1 119 ? 2.040 -7.679 -12.987 1.00 78.00 119 MET A N 1
ATOM 954 C CA . MET A 1 119 ? 0.936 -6.742 -12.777 1.00 78.00 119 MET A CA 1
ATOM 955 C C . MET A 1 119 ? -0.351 -7.215 -13.461 1.00 78.00 119 MET A C 1
ATOM 957 O O . MET A 1 119 ? -1.396 -7.217 -12.816 1.00 78.00 119 MET A O 1
ATOM 961 N N . ARG A 1 120 ? -0.281 -7.730 -14.699 1.00 77.25 120 ARG A N 1
ATOM 962 C CA . ARG A 1 120 ? -1.448 -8.309 -15.399 1.00 77.25 120 ARG A CA 1
ATOM 963 C C . ARG A 1 120 ? -2.055 -9.510 -14.660 1.00 77.25 120 ARG A C 1
ATOM 965 O O . ARG A 1 120 ? -3.272 -9.658 -14.633 1.00 77.25 120 ARG A O 1
ATOM 972 N N . ARG A 1 121 ? -1.240 -10.358 -14.016 1.00 76.25 121 ARG A N 1
ATOM 973 C CA . ARG A 1 121 ? -1.747 -11.479 -13.1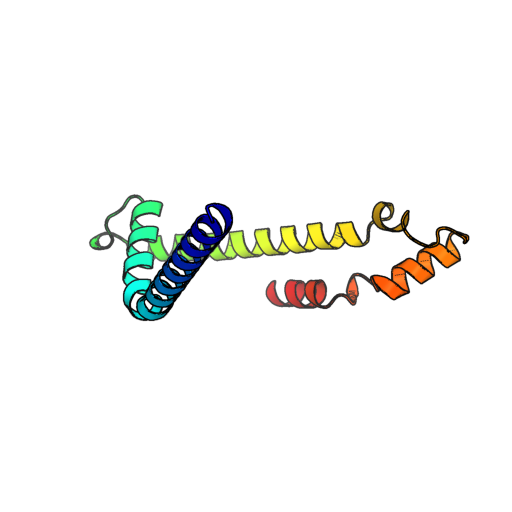92 1.00 76.25 121 ARG A CA 1
ATOM 974 C C . ARG A 1 121 ? -2.470 -11.002 -11.933 1.00 76.25 121 ARG A C 1
ATOM 976 O O . ARG A 1 121 ? -3.460 -11.607 -11.554 1.00 76.25 121 ARG A O 1
ATOM 983 N N . LYS A 1 122 ? -1.983 -9.927 -11.303 1.00 69.31 122 LYS A N 1
ATOM 984 C CA . LYS A 1 122 ? -2.536 -9.350 -10.063 1.00 69.31 122 LYS A CA 1
ATOM 985 C C . LYS A 1 122 ? -3.829 -8.541 -10.265 1.00 69.31 122 LYS A C 1
ATOM 987 O O . LYS A 1 122 ? -4.345 -8.006 -9.286 1.00 69.31 122 LYS A O 1
ATOM 992 N N . GLN A 1 123 ? -4.305 -8.405 -11.505 1.00 59.97 123 GLN A N 1
ATOM 993 C CA . GLN A 1 123 ? -5.580 -7.763 -11.850 1.00 59.97 123 GLN A CA 1
ATOM 994 C C . GLN A 1 123 ? -6.754 -8.749 -11.984 1.00 59.97 123 GLN A C 1
ATOM 996 O O . GLN A 1 123 ? -7.886 -8.298 -12.140 1.00 59.97 123 GLN A O 1
ATOM 1001 N N . ARG A 1 124 ? -6.486 -10.061 -11.946 1.00 49.47 124 ARG A N 1
ATOM 1002 C CA . ARG A 1 124 ? -7.501 -11.121 -11.860 1.00 49.47 124 ARG A CA 1
ATOM 1003 C C . ARG A 1 124 ? -7.808 -11.437 -10.404 1.00 49.47 124 ARG A C 1
ATOM 1005 O O . ARG A 1 124 ? -8.982 -11.759 -10.138 1.00 49.47 124 ARG A O 1
#

Sequence (124 aa):
MMVRYGISDLLNRLELIRDRLDELFESYGANAWSLTTELISQRLNKPWAEISADDLGAILKDWQSNRAKLNNMILKDAEKEFDQNSRFGFGIDGDEAVRDLDFEAIRGAFDNNSLVKTMRRKQR

Foldseek 3Di:
DVVVVVVVVVVVVVVVVVVVVVVCVVCCVVCVVVVVLVVLCVVVVHHSVPQDPVSVVVVVVVVLVVLLVVLVVVLVVLVVCVDPVVLPVAPPPHDPVRSVVRSCVVPNDSVPDPSNVVSVVVND

Secondary structure (DSSP, 8-state):
-HHHHHHHHHHHHHHHHHHHHHHHHHHHHHHHHHHHHHHHHHHHTS-GGG--HHHHHHHHHHHHHHHHHHHHHHHHHHHHTTSHHHHTTS-TTS-HHHHHHHHHHHH--GGG-HHHHHHHHTT-

Radius of gyration: 24.61 Å; chains: 1; bounding box: 61×32×58 Å

pLDDT: mean 86.7, std 10.42, range [49.47, 97.62]